Protein AF-A0A0B6Z634-F1 (afdb_monomer_lite)

Organism: NCBI:txid1028688

Secondary structure (DSSP, 8-state):
---HHHHHHHHHHHHHHHHHTT-HHHHHHHHHHHT-GGGS-HHHHHHHHHHHHHHHTT--HHHHHHHHHTHHHHHHTT--HHHHHHHHHHHHHHHTT-HHHHGGG-

Radius of gyration: 18.98 Å; chains: 1; bounding box: 44×22×57 Å

Sequence (106 aa):
PPNLWQKNRLDRMLVEYFLRAGYYNSALKLAKHSNIEDLTNIDLFMMSKEIEDALTKCDTKPCISWCADNRSKLRKMKSTLEFNVRKQEFVELIRENRHMEAVKFA

Structure (mmCIF, N/CA/C/O backbone):
data_AF-A0A0B6Z634-F1
#
_entry.id   AF-A0A0B6Z634-F1
#
loop_
_atom_site.group_PDB
_atom_site.id
_atom_site.type_symbol
_atom_site.label_atom_id
_atom_site.label_alt_id
_atom_site.label_comp_id
_atom_site.label_asym_id
_atom_site.label_entity_id
_atom_site.label_seq_id
_atom_site.pdbx_PDB_ins_code
_atom_site.Cartn_x
_atom_site.Cartn_y
_atom_site.Cartn_z
_atom_site.occupancy
_atom_site.B_iso_or_equiv
_atom_site.auth_seq_id
_atom_site.auth_comp_id
_atom_site.auth_asym_id
_atom_site.auth_atom_id
_atom_site.pdbx_PDB_model_num
ATOM 1 N N . PRO A 1 1 ? 21.599 4.260 -32.989 1.00 57.19 1 PRO A N 1
ATOM 2 C CA . PRO A 1 1 ? 21.054 3.329 -31.968 1.00 57.19 1 PRO A CA 1
ATOM 3 C C . PRO A 1 1 ? 21.328 3.860 -30.554 1.00 57.19 1 PRO A C 1
ATOM 5 O O . PRO A 1 1 ? 22.441 4.331 -30.326 1.00 57.19 1 PRO A O 1
ATOM 8 N N . PRO A 1 2 ? 20.350 3.837 -29.632 1.00 72.38 2 PRO A N 1
ATOM 9 C CA . PRO A 1 2 ? 20.605 4.212 -28.246 1.00 72.38 2 PRO A CA 1
ATOM 10 C C . PRO A 1 2 ? 21.654 3.276 -27.638 1.00 72.38 2 PRO A C 1
ATOM 12 O O . PRO A 1 2 ? 21.659 2.075 -27.919 1.00 72.38 2 PRO A O 1
ATOM 15 N N . ASN A 1 3 ? 22.561 3.825 -26.831 1.00 87.38 3 ASN A N 1
ATOM 16 C CA . ASN A 1 3 ? 23.517 2.996 -26.100 1.00 87.38 3 ASN A CA 1
ATOM 17 C C . ASN A 1 3 ? 22.800 2.224 -24.973 1.00 87.38 3 ASN A C 1
ATOM 19 O O . ASN A 1 3 ? 21.680 2.561 -24.578 1.00 87.38 3 ASN A O 1
ATOM 23 N N . LEU A 1 4 ? 23.441 1.176 -24.450 1.00 87.31 4 LEU A N 1
ATOM 24 C CA . LEU A 1 4 ? 22.835 0.297 -23.442 1.00 87.31 4 LEU A CA 1
ATOM 25 C C . LEU A 1 4 ? 22.354 1.067 -22.199 1.00 87.31 4 LEU A C 1
ATOM 27 O O . LEU A 1 4 ? 21.288 0.781 -21.663 1.00 87.31 4 LEU A O 1
ATOM 31 N N . TRP A 1 5 ? 23.092 2.098 -21.782 1.00 89.31 5 TRP A N 1
ATOM 32 C CA . TRP A 1 5 ? 22.712 2.935 -20.644 1.00 89.31 5 TRP A CA 1
ATOM 33 C C . TRP A 1 5 ? 21.429 3.738 -20.903 1.00 89.31 5 TRP A C 1
ATOM 35 O O . TRP A 1 5 ? 20.551 3.786 -20.041 1.00 89.31 5 TRP A O 1
ATOM 45 N N . GLN A 1 6 ? 21.295 4.343 -22.088 1.00 91.62 6 GLN A N 1
ATOM 46 C CA . GLN A 1 6 ? 20.095 5.090 -22.480 1.00 91.62 6 GLN A CA 1
ATOM 47 C C . GLN A 1 6 ? 18.864 4.180 -22.476 1.00 91.62 6 GLN A C 1
ATOM 49 O O . GLN A 1 6 ? 17.812 4.587 -21.983 1.00 91.62 6 GLN A O 1
ATOM 54 N N . LYS A 1 7 ? 19.014 2.941 -22.961 1.00 93.38 7 LYS A N 1
ATOM 55 C CA . LYS A 1 7 ? 17.949 1.933 -22.932 1.00 93.38 7 LYS A CA 1
ATOM 56 C C . LYS A 1 7 ? 17.571 1.549 -21.497 1.00 93.38 7 LYS A C 1
ATOM 58 O O . LYS A 1 7 ? 16.413 1.699 -21.129 1.00 93.38 7 LYS A O 1
ATOM 63 N N . ASN A 1 8 ? 18.538 1.162 -20.661 1.00 94.19 8 ASN A N 1
ATOM 64 C CA . ASN A 1 8 ? 18.268 0.756 -19.273 1.00 94.19 8 ASN A CA 1
ATOM 65 C C . ASN A 1 8 ? 17.615 1.878 -18.455 1.00 94.19 8 ASN A C 1
ATOM 67 O O . ASN A 1 8 ? 16.733 1.632 -17.632 1.00 94.19 8 ASN A O 1
ATOM 71 N N . ARG A 1 9 ? 18.025 3.131 -18.687 1.00 95.12 9 ARG A N 1
ATOM 72 C CA . ARG A 1 9 ? 17.407 4.292 -18.043 1.00 95.12 9 ARG A CA 1
ATOM 73 C C . ARG A 1 9 ? 15.937 4.439 -18.436 1.00 95.12 9 ARG A C 1
ATOM 75 O O . ARG A 1 9 ? 15.117 4.690 -17.555 1.00 95.12 9 ARG A O 1
ATOM 82 N N . LEU A 1 10 ? 15.620 4.302 -19.725 1.00 96.44 10 LEU A N 1
ATOM 83 C CA . LEU A 1 10 ? 14.244 4.361 -20.214 1.00 96.44 10 LEU A CA 1
ATOM 84 C C . LEU A 1 10 ? 13.408 3.214 -19.638 1.00 96.44 10 LEU A C 1
ATOM 86 O O . LEU A 1 10 ? 12.335 3.467 -19.097 1.00 96.44 10 LEU A O 1
ATOM 90 N N . ASP A 1 11 ? 13.925 1.987 -19.678 1.00 97.25 11 ASP A N 1
ATOM 91 C CA . ASP A 1 11 ? 13.229 0.810 -19.157 1.00 97.25 11 ASP A CA 1
ATOM 92 C C . ASP A 1 11 ? 12.921 0.971 -17.664 1.00 97.25 11 ASP A C 1
ATOM 94 O O . ASP A 1 11 ? 11.793 0.733 -17.241 1.00 97.25 11 ASP A O 1
ATOM 98 N N . ARG A 1 12 ? 13.860 1.500 -16.866 1.00 97.31 12 ARG A N 1
ATOM 99 C CA . ARG A 1 12 ? 13.606 1.803 -15.449 1.00 97.31 12 ARG A CA 1
ATOM 100 C C . ARG A 1 12 ? 12.497 2.841 -15.261 1.00 97.31 12 ARG A C 1
ATOM 102 O O . ARG A 1 12 ? 11.672 2.695 -14.364 1.00 97.31 12 ARG A O 1
ATOM 109 N N . MET A 1 13 ? 12.466 3.890 -16.088 1.00 97.31 13 MET A N 1
ATOM 110 C CA . MET A 1 13 ? 11.401 4.902 -16.034 1.00 97.31 13 MET A CA 1
ATOM 111 C C . MET A 1 13 ? 10.032 4.305 -16.387 1.00 97.31 13 MET A C 1
ATOM 113 O O . MET A 1 13 ? 9.036 4.652 -15.755 1.00 97.31 13 MET A O 1
ATOM 117 N N . LEU A 1 14 ? 9.985 3.389 -17.356 1.00 98.00 14 LEU A N 1
ATOM 118 C CA . LEU A 1 14 ? 8.764 2.683 -17.744 1.00 98.00 14 LEU A CA 1
ATOM 119 C C . LEU A 1 14 ? 8.294 1.702 -16.667 1.00 98.00 14 LEU A C 1
ATOM 121 O O . LEU A 1 14 ? 7.107 1.690 -16.352 1.00 98.00 14 LEU A O 1
ATOM 125 N N . VAL A 1 15 ? 9.204 0.929 -16.063 1.00 98.38 15 VAL A N 1
ATOM 126 C CA . VAL A 1 15 ? 8.888 0.045 -14.926 1.00 98.38 15 VAL A CA 1
ATOM 127 C C . VAL A 1 15 ? 8.248 0.851 -13.801 1.00 98.38 15 VAL A C 1
ATOM 129 O O . VAL A 1 15 ? 7.169 0.511 -13.328 1.00 98.38 15 VAL A O 1
ATOM 132 N N . GLU A 1 16 ? 8.873 1.958 -13.415 1.00 97.25 16 GLU A N 1
ATOM 133 C CA . GLU A 1 16 ? 8.373 2.829 -12.358 1.00 97.25 16 GLU A CA 1
ATOM 134 C C . GLU A 1 16 ? 6.988 3.426 -12.700 1.00 97.25 16 GLU A C 1
ATOM 136 O O . GLU A 1 16 ? 6.106 3.495 -11.839 1.00 97.25 16 GLU A O 1
ATOM 141 N N . TYR A 1 17 ? 6.766 3.832 -13.955 1.00 97.88 17 TYR A N 1
ATOM 142 C CA . TYR A 1 17 ? 5.451 4.280 -14.423 1.00 97.88 17 TYR A CA 1
ATOM 143 C C . TYR A 1 17 ? 4.402 3.167 -14.312 1.00 97.88 17 TYR A C 1
ATOM 145 O O . TYR A 1 17 ? 3.320 3.395 -13.773 1.00 97.88 17 TYR A O 1
ATOM 153 N N . PHE A 1 18 ? 4.728 1.956 -14.770 1.00 98.12 18 PHE A N 1
ATOM 154 C CA . PHE A 1 18 ? 3.832 0.808 -14.683 1.00 98.12 18 PHE A CA 1
ATOM 155 C C . PHE A 1 18 ? 3.466 0.474 -13.241 1.00 98.12 18 PHE A C 1
ATOM 157 O O . PHE A 1 18 ? 2.294 0.233 -12.970 1.00 98.12 18 PHE A O 1
ATOM 164 N N . LEU A 1 19 ? 4.423 0.522 -12.312 1.00 97.44 19 LEU A N 1
ATOM 165 C CA . LEU A 1 19 ? 4.155 0.307 -10.891 1.00 97.44 19 LEU A CA 1
ATOM 166 C C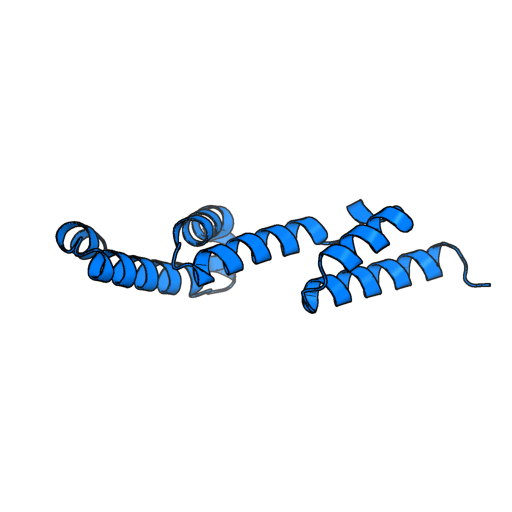 . LEU A 1 19 ? 3.177 1.348 -10.330 1.00 97.44 19 LEU A C 1
ATOM 168 O O . LEU A 1 19 ? 2.188 0.975 -9.705 1.00 97.44 19 LEU A O 1
ATOM 172 N N . ARG A 1 20 ? 3.391 2.641 -10.614 1.00 95.94 20 ARG A N 1
ATOM 173 C CA . ARG A 1 20 ? 2.485 3.719 -10.167 1.00 95.94 20 ARG A CA 1
ATOM 174 C C . ARG A 1 20 ? 1.088 3.641 -10.775 1.00 95.94 20 ARG A C 1
ATOM 176 O O . ARG A 1 20 ? 0.134 4.075 -10.143 1.00 95.94 20 ARG A O 1
ATOM 183 N N . ALA A 1 21 ? 0.973 3.122 -11.992 1.00 96.44 21 ALA A N 1
ATOM 184 C CA . ALA A 1 21 ? -0.301 2.957 -12.682 1.00 96.44 21 ALA A CA 1
ATOM 185 C C . ALA A 1 21 ? -1.001 1.617 -12.367 1.00 96.44 21 ALA A C 1
ATOM 187 O O . ALA A 1 21 ? -2.052 1.335 -12.936 1.00 96.44 21 ALA A O 1
ATOM 188 N N . GLY A 1 22 ? -0.430 0.776 -11.495 1.00 95.25 22 GLY A N 1
ATOM 189 C CA . GLY A 1 22 ? -1.004 -0.522 -11.120 1.00 95.25 22 GLY A CA 1
ATOM 190 C C . GLY A 1 22 ? -0.756 -1.654 -12.129 1.00 95.25 22 GLY A C 1
ATOM 191 O O . GLY A 1 22 ? -1.280 -2.759 -11.978 1.00 95.25 22 GLY A O 1
ATOM 192 N N . TYR A 1 23 ? 0.079 -1.440 -13.148 1.00 97.25 23 TYR A N 1
ATOM 193 C CA . TYR A 1 23 ? 0.457 -2.442 -14.150 1.00 97.25 23 TYR A CA 1
ATOM 194 C C . TYR A 1 23 ? 1.622 -3.336 -13.678 1.00 97.25 23 TYR A C 1
ATOM 196 O O . TYR A 1 23 ? 2.621 -3.507 -14.380 1.00 97.25 23 TYR A O 1
ATOM 204 N N . TYR A 1 24 ? 1.496 -3.943 -12.494 1.00 95.94 24 TYR A N 1
ATOM 205 C CA . TYR A 1 24 ? 2.568 -4.712 -11.836 1.00 95.94 24 TYR A CA 1
ATOM 206 C C . TYR A 1 24 ? 3.150 -5.838 -12.706 1.00 95.94 24 TYR A C 1
ATOM 208 O O . TYR A 1 24 ? 4.363 -6.004 -12.785 1.00 95.94 24 TYR A O 1
ATOM 216 N N . ASN A 1 25 ? 2.303 -6.583 -13.423 1.00 96.75 25 ASN A N 1
ATOM 217 C CA . ASN A 1 25 ? 2.759 -7.672 -14.295 1.00 96.75 25 ASN A CA 1
ATOM 218 C C . ASN A 1 25 ? 3.618 -7.164 -15.462 1.00 96.75 25 ASN A C 1
ATOM 220 O O . ASN A 1 25 ? 4.598 -7.810 -15.836 1.00 96.75 25 ASN A O 1
ATOM 224 N N . SER A 1 26 ? 3.254 -6.017 -16.042 1.00 97.88 26 SER A N 1
ATOM 225 C CA . SER A 1 26 ? 4.029 -5.380 -17.110 1.00 97.88 26 SER A CA 1
ATOM 226 C C . SER A 1 26 ? 5.359 -4.856 -16.573 1.00 97.88 26 SER A C 1
ATOM 228 O O . SER A 1 26 ? 6.389 -5.062 -17.211 1.00 97.88 26 SER A O 1
ATOM 230 N N . ALA A 1 27 ? 5.349 -4.259 -15.375 1.00 98.00 27 ALA A N 1
ATOM 231 C CA . ALA A 1 27 ? 6.551 -3.819 -14.672 1.00 98.00 27 ALA A CA 1
ATOM 232 C C . ALA A 1 27 ? 7.535 -4.978 -14.430 1.00 98.00 27 ALA A C 1
ATOM 234 O O . ALA A 1 27 ? 8.690 -4.880 -14.840 1.00 98.00 27 ALA A O 1
ATOM 235 N N . LEU A 1 28 ? 7.069 -6.099 -13.858 1.00 97.50 28 LEU A N 1
ATOM 236 C CA . LEU A 1 28 ? 7.896 -7.290 -13.620 1.00 97.50 28 LEU A CA 1
ATOM 237 C C . LEU A 1 28 ? 8.480 -7.856 -14.918 1.00 97.50 28 LEU A C 1
ATOM 239 O O . LEU A 1 28 ? 9.669 -8.164 -14.984 1.00 97.50 28 LEU A O 1
ATOM 243 N N . LYS A 1 29 ? 7.652 -7.996 -15.962 1.00 98.12 29 LYS A N 1
ATOM 244 C CA . LYS A 1 29 ? 8.100 -8.537 -17.253 1.00 98.12 29 LYS A CA 1
ATOM 245 C C . LYS A 1 29 ? 9.167 -7.657 -17.898 1.00 98.12 29 LYS A C 1
ATOM 247 O O . LYS A 1 29 ? 10.143 -8.198 -18.409 1.00 98.12 29 LYS A O 1
ATOM 252 N N . LEU A 1 30 ? 8.994 -6.333 -17.872 1.00 97.88 30 LEU A N 1
ATOM 253 C CA . LEU A 1 30 ? 9.972 -5.401 -18.433 1.00 97.88 30 LEU A CA 1
ATOM 254 C C . LEU A 1 30 ? 11.275 -5.410 -17.630 1.00 97.88 30 LEU A C 1
ATOM 256 O O . LEU A 1 30 ? 12.342 -5.524 -18.225 1.00 97.88 30 LEU A O 1
ATOM 260 N N . ALA A 1 31 ? 11.193 -5.352 -16.299 1.00 97.69 31 ALA A N 1
ATOM 261 C CA . ALA A 1 31 ? 12.375 -5.376 -15.445 1.00 97.69 31 ALA A CA 1
ATOM 262 C C . ALA A 1 31 ? 13.213 -6.640 -15.683 1.00 97.69 31 ALA A C 1
ATOM 264 O O . ALA A 1 31 ? 14.411 -6.526 -15.928 1.00 97.69 31 ALA A O 1
ATOM 265 N N . LYS A 1 32 ? 12.556 -7.807 -15.748 1.00 97.56 32 LYS A N 1
ATOM 266 C CA . LYS A 1 32 ? 13.195 -9.096 -16.037 1.00 97.56 32 LYS A CA 1
ATOM 267 C C . LYS A 1 32 ? 13.751 -9.214 -17.445 1.00 97.56 32 LYS A C 1
ATOM 269 O O . LYS A 1 32 ? 14.836 -9.750 -17.643 1.00 97.56 32 LYS A O 1
ATOM 274 N N . HIS A 1 33 ? 13.024 -8.717 -18.441 1.00 96.62 33 HIS A N 1
ATOM 275 C CA . HIS A 1 33 ? 13.510 -8.721 -19.818 1.00 96.62 33 HIS A CA 1
ATOM 276 C C . HIS A 1 33 ? 14.771 -7.862 -19.983 1.00 96.62 33 HIS A C 1
ATOM 278 O O . HIS A 1 33 ? 15.674 -8.235 -20.731 1.00 96.62 33 HIS A O 1
ATOM 284 N N . SER A 1 34 ? 14.837 -6.734 -19.275 1.00 95.69 34 SER A N 1
ATOM 285 C CA . SER A 1 34 ? 15.968 -5.807 -19.331 1.00 95.69 34 SER A CA 1
ATOM 286 C C . SER A 1 34 ? 17.054 -6.093 -18.283 1.00 95.69 34 SER A C 1
ATOM 288 O O . SER A 1 34 ? 18.082 -5.419 -18.304 1.00 95.69 34 SER A O 1
ATOM 290 N N . ASN A 1 35 ? 16.864 -7.096 -17.413 1.00 95.69 35 ASN A N 1
ATOM 291 C CA . ASN A 1 35 ? 17.760 -7.469 -16.312 1.00 95.69 35 ASN A CA 1
ATOM 292 C C . ASN A 1 35 ? 18.100 -6.268 -15.404 1.00 95.69 35 ASN A C 1
ATOM 294 O O . ASN A 1 35 ? 19.268 -5.950 -15.157 1.00 95.69 35 ASN A O 1
ATOM 298 N N . ILE A 1 36 ? 17.059 -5.540 -14.991 1.00 96.56 36 ILE A N 1
ATOM 299 C CA . ILE A 1 36 ? 17.147 -4.328 -14.162 1.00 96.56 36 ILE A CA 1
ATOM 300 C C . ILE A 1 36 ? 16.316 -4.431 -12.880 1.00 96.56 36 ILE A C 1
ATOM 302 O O . ILE A 1 36 ? 16.045 -3.400 -12.270 1.00 96.56 36 ILE A O 1
ATOM 306 N N . GLU A 1 37 ? 15.887 -5.626 -12.468 1.00 96.00 37 GLU A N 1
ATOM 307 C CA . GLU A 1 37 ? 15.069 -5.832 -11.264 1.00 96.00 37 GLU A CA 1
ATOM 308 C C . GLU A 1 37 ? 15.675 -5.139 -10.036 1.00 96.00 37 GLU A C 1
ATOM 310 O O . GLU A 1 37 ? 15.005 -4.315 -9.412 1.00 96.00 37 GLU A O 1
ATOM 315 N N . ASP A 1 38 ? 16.973 -5.345 -9.794 1.00 95.50 38 ASP A N 1
ATOM 316 C CA . ASP A 1 38 ? 17.723 -4.755 -8.672 1.00 95.50 38 ASP A CA 1
ATOM 317 C C . ASP A 1 38 ? 17.830 -3.219 -8.733 1.00 95.50 38 ASP A C 1
ATOM 319 O O . ASP A 1 38 ? 18.225 -2.563 -7.770 1.00 95.50 38 ASP A O 1
ATOM 323 N N . LEU A 1 39 ? 17.502 -2.617 -9.880 1.00 95.06 39 LEU A N 1
ATOM 324 C CA . LEU A 1 39 ? 17.525 -1.169 -10.093 1.00 95.06 39 LEU A CA 1
ATOM 325 C C . LEU A 1 39 ? 16.134 -0.537 -9.966 1.00 95.06 39 LEU A C 1
ATOM 327 O O . LEU A 1 39 ? 15.981 0.648 -10.277 1.00 95.06 39 LEU A O 1
ATOM 331 N N . THR A 1 40 ? 15.119 -1.304 -9.572 1.00 95.62 40 THR A N 1
ATOM 332 C CA . THR A 1 40 ? 13.715 -0.878 -9.545 1.00 95.62 40 THR A CA 1
ATOM 333 C C . THR A 1 40 ? 13.126 -0.963 -8.140 1.00 95.62 40 THR A C 1
ATOM 335 O O . THR A 1 40 ? 13.663 -1.621 -7.260 1.00 95.62 40 THR A O 1
ATOM 338 N N . ASN A 1 41 ? 11.991 -0.296 -7.923 1.00 95.00 41 ASN A N 1
ATOM 339 C CA . ASN A 1 41 ? 11.292 -0.298 -6.636 1.00 95.00 41 ASN A CA 1
ATOM 340 C C . ASN A 1 41 ? 10.192 -1.372 -6.557 1.00 95.00 41 ASN A C 1
ATOM 342 O O . ASN A 1 41 ? 9.230 -1.192 -5.812 1.00 95.00 41 ASN A O 1
ATOM 346 N N . ILE A 1 42 ? 10.283 -2.450 -7.347 1.00 96.38 42 ILE A N 1
ATOM 347 C CA . ILE A 1 42 ? 9.206 -3.445 -7.484 1.00 96.38 42 ILE A CA 1
ATOM 348 C C . ILE A 1 42 ? 8.740 -3.954 -6.118 1.00 96.38 42 ILE A C 1
ATOM 350 O O . ILE A 1 42 ? 7.552 -3.852 -5.824 1.00 96.38 42 ILE A O 1
ATOM 354 N N . ASP A 1 43 ? 9.655 -4.407 -5.263 1.00 95.38 43 ASP A N 1
ATOM 355 C CA . ASP A 1 43 ? 9.303 -5.000 -3.966 1.00 95.38 43 ASP A CA 1
ATOM 356 C C . ASP A 1 43 ? 8.547 -4.025 -3.057 1.00 95.38 43 ASP A C 1
ATOM 358 O O . ASP A 1 43 ? 7.579 -4.402 -2.396 1.00 95.38 43 ASP A O 1
ATOM 362 N N . LEU A 1 44 ? 8.931 -2.744 -3.071 1.00 95.19 44 LEU A N 1
ATOM 363 C CA . LEU A 1 44 ? 8.249 -1.710 -2.294 1.00 95.19 44 LEU A CA 1
ATOM 364 C C . LEU A 1 44 ? 6.811 -1.504 -2.785 1.00 95.19 44 LEU A C 1
ATOM 366 O O . LEU A 1 44 ? 5.892 -1.390 -1.979 1.00 95.19 44 LEU A O 1
ATOM 370 N N . PHE A 1 45 ? 6.608 -1.467 -4.103 1.00 96.69 45 PHE A N 1
ATOM 371 C CA . PHE A 1 45 ? 5.274 -1.336 -4.687 1.00 96.69 45 PHE A CA 1
ATOM 372 C C . PHE A 1 45 ? 4.418 -2.589 -4.480 1.0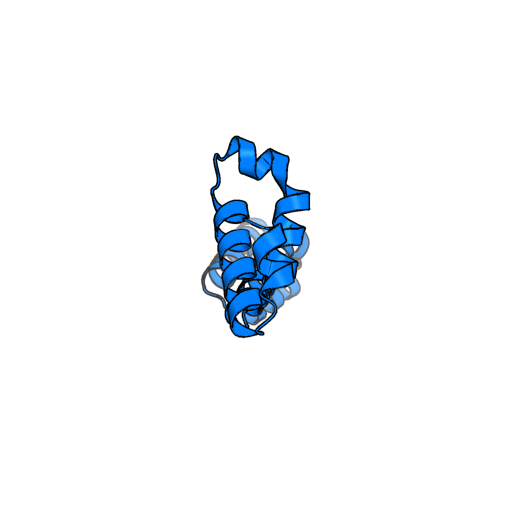0 96.69 45 PHE A C 1
ATOM 374 O O . PHE A 1 45 ? 3.212 -2.458 -4.283 1.00 96.69 45 PHE A O 1
ATOM 381 N N . MET A 1 46 ? 5.015 -3.784 -4.502 1.00 96.00 46 MET A N 1
ATOM 382 C CA . MET A 1 46 ? 4.305 -5.035 -4.221 1.00 96.00 46 MET A CA 1
ATOM 383 C C . MET A 1 46 ? 3.852 -5.103 -2.761 1.00 96.00 46 MET A C 1
ATOM 385 O O . MET A 1 46 ? 2.692 -5.412 -2.511 1.00 96.00 46 MET A O 1
ATOM 389 N N . MET A 1 47 ? 4.707 -4.706 -1.814 1.00 96.31 47 MET A N 1
ATOM 390 C CA . MET A 1 47 ? 4.330 -4.584 -0.402 1.00 96.31 47 MET A CA 1
ATOM 391 C C . MET A 1 47 ? 3.176 -3.591 -0.205 1.00 96.31 47 MET A C 1
ATOM 393 O O . MET A 1 47 ? 2.206 -3.903 0.484 1.00 96.31 47 MET A O 1
ATOM 397 N N . SER A 1 48 ? 3.246 -2.406 -0.826 1.00 95.88 48 SER A N 1
ATOM 398 C CA . SER A 1 48 ? 2.146 -1.432 -0.770 1.00 95.88 48 SER A CA 1
ATOM 399 C C . SER A 1 48 ? 0.853 -2.015 -1.336 1.00 95.88 48 SER A C 1
ATOM 401 O O . SER A 1 48 ? -0.190 -1.910 -0.697 1.00 95.88 48 SER A O 1
ATOM 403 N N . LYS A 1 49 ? 0.930 -2.707 -2.479 1.00 96.00 49 LYS A N 1
ATOM 404 C CA . LYS A 1 49 ? -0.222 -3.361 -3.103 1.00 96.00 49 LYS A CA 1
ATOM 405 C C . LYS A 1 49 ? -0.864 -4.399 -2.182 1.00 96.00 49 LYS A C 1
ATOM 407 O O . LYS A 1 49 ? -2.079 -4.409 -2.040 1.00 96.00 49 LYS A O 1
ATOM 412 N N . GLU A 1 50 ? -0.070 -5.261 -1.551 1.00 97.25 50 GLU A N 1
ATOM 413 C CA . GLU A 1 50 ? -0.582 -6.273 -0.618 1.00 97.25 50 GLU A CA 1
ATOM 414 C C . GLU A 1 50 ? -1.329 -5.634 0.559 1.00 97.25 50 GLU A C 1
AT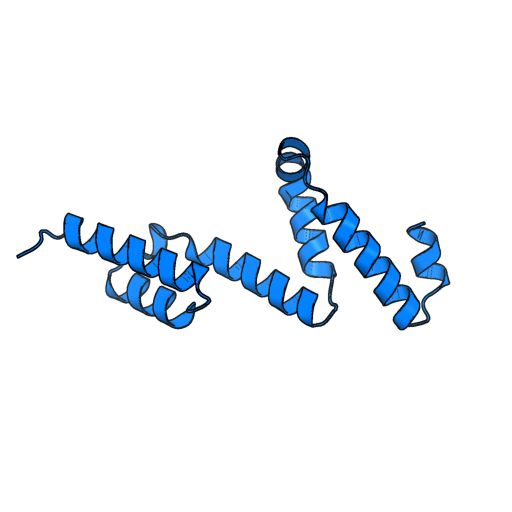OM 416 O O . GLU A 1 50 ? -2.398 -6.106 0.952 1.00 97.25 50 GLU A O 1
ATOM 421 N N . ILE A 1 51 ? -0.804 -4.524 1.087 1.00 98.00 51 ILE A N 1
ATOM 422 C CA . ILE A 1 51 ? -1.456 -3.753 2.150 1.00 98.00 51 ILE A CA 1
ATOM 423 C C . ILE A 1 51 ? -2.761 -3.119 1.647 1.00 98.00 51 ILE A C 1
ATOM 425 O O . ILE A 1 51 ? -3.778 -3.193 2.336 1.00 98.00 51 ILE A O 1
ATOM 429 N N . GLU A 1 52 ? -2.761 -2.515 0.458 1.00 96.62 52 GLU A N 1
ATOM 430 C CA . GLU A 1 52 ? -3.952 -1.917 -0.161 1.00 96.62 52 GLU A CA 1
ATOM 431 C C . GLU A 1 52 ? -5.052 -2.962 -0.429 1.00 96.62 52 GLU A C 1
ATOM 433 O O . GLU A 1 52 ? -6.225 -2.735 -0.110 1.00 96.62 52 GLU A O 1
ATOM 438 N N . ASP A 1 53 ? -4.677 -4.138 -0.940 1.00 97.25 53 ASP A N 1
ATOM 439 C CA . ASP A 1 53 ? -5.585 -5.260 -1.190 1.00 97.25 53 ASP A CA 1
ATOM 440 C C . ASP A 1 53 ? -6.193 -5.797 0.119 1.00 97.25 53 ASP A C 1
ATOM 442 O O . ASP A 1 53 ? -7.377 -6.146 0.156 1.00 97.25 53 ASP A O 1
ATOM 446 N N . ALA A 1 54 ? -5.409 -5.860 1.203 1.00 98.19 54 ALA A N 1
ATOM 447 C CA . ALA A 1 54 ? -5.888 -6.268 2.524 1.00 98.19 54 ALA A CA 1
ATOM 448 C C . ALA A 1 54 ? -6.874 -5.247 3.110 1.00 98.19 54 ALA A C 1
ATOM 450 O O . ALA A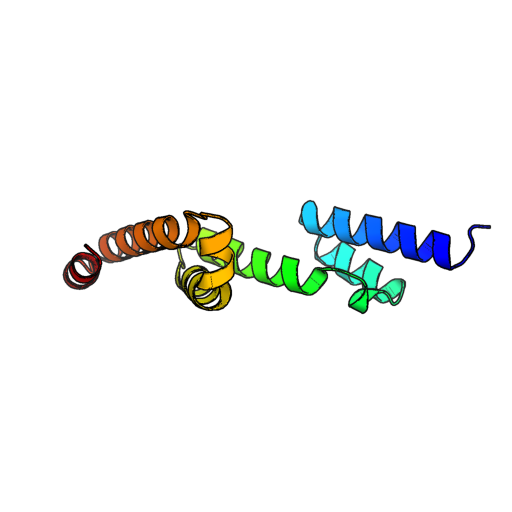 1 54 ? -7.980 -5.615 3.514 1.00 98.19 54 ALA A O 1
ATOM 451 N N . LEU A 1 55 ? -6.529 -3.957 3.064 1.00 97.56 55 LEU A N 1
ATOM 452 C CA . LEU A 1 55 ? -7.397 -2.878 3.539 1.00 97.56 55 LEU A CA 1
ATOM 453 C C . LEU A 1 55 ? -8.727 -2.833 2.777 1.00 97.56 55 LEU A C 1
ATOM 455 O O . LEU A 1 55 ? -9.775 -2.631 3.386 1.00 97.56 55 LEU A O 1
ATOM 459 N N . THR A 1 56 ? -8.709 -3.092 1.466 1.00 97.06 56 THR A N 1
ATOM 460 C CA . THR A 1 56 ? -9.928 -3.183 0.639 1.00 97.06 56 THR A CA 1
ATOM 461 C C . THR A 1 56 ? -10.853 -4.315 1.097 1.00 97.06 56 THR A C 1
ATOM 463 O O . THR A 1 56 ? -12.074 -4.213 0.993 1.00 97.06 56 THR A O 1
ATOM 466 N N . LYS A 1 57 ? -10.285 -5.385 1.661 1.00 96.94 57 LYS A N 1
ATOM 467 C CA . LYS A 1 57 ? -11.012 -6.519 2.251 1.00 96.94 57 LYS A CA 1
ATOM 468 C C . LYS A 1 57 ? -11.327 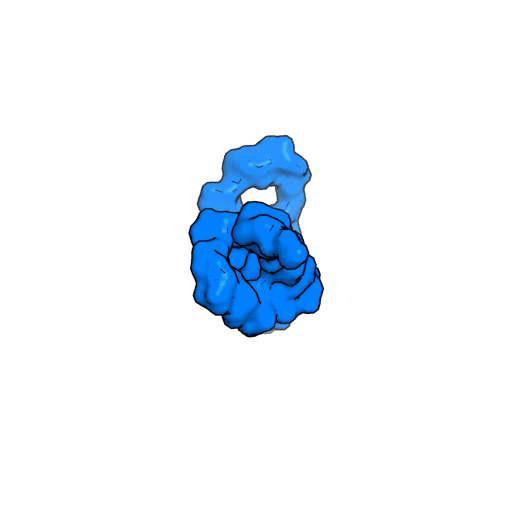-6.318 3.736 1.00 96.94 57 LYS A C 1
ATOM 470 O O . LYS A 1 57 ? -11.716 -7.274 4.399 1.00 96.94 57 LYS A O 1
ATOM 475 N N . CYS A 1 58 ? -11.167 -5.097 4.249 1.00 96.12 58 CYS A N 1
ATOM 476 C CA . CYS A 1 58 ? -11.327 -4.747 5.660 1.00 96.12 58 CYS A CA 1
ATOM 477 C C . CYS A 1 58 ? -10.342 -5.465 6.608 1.00 96.12 58 CYS A C 1
ATOM 479 O O . CYS A 1 58 ? -10.542 -5.453 7.818 1.00 96.12 58 CYS A O 1
ATOM 481 N N . ASP A 1 59 ? -9.249 -6.045 6.100 1.00 96.88 59 ASP A N 1
ATOM 482 C CA . ASP A 1 59 ? -8.182 -6.594 6.939 1.00 96.88 59 ASP A CA 1
ATOM 483 C C . ASP A 1 59 ? -7.123 -5.521 7.218 1.00 96.88 59 ASP A C 1
ATOM 485 O O . ASP A 1 59 ? -6.317 -5.150 6.362 1.00 96.88 59 ASP A O 1
ATOM 489 N N . THR A 1 60 ? -7.124 -5.002 8.443 1.00 97.12 60 THR A N 1
ATOM 490 C CA . THR A 1 60 ? -6.215 -3.934 8.877 1.00 97.12 60 THR A CA 1
ATOM 491 C C . THR A 1 60 ? -4.866 -4.447 9.376 1.00 97.12 60 THR A C 1
ATOM 493 O O . THR A 1 60 ? -3.919 -3.660 9.488 1.00 97.12 60 THR A O 1
ATOM 496 N N . LYS A 1 61 ? -4.733 -5.751 9.656 1.00 96.44 61 LYS A N 1
ATOM 497 C CA . LYS A 1 61 ? -3.562 -6.319 10.346 1.00 96.44 61 LYS A CA 1
ATOM 498 C C . LYS A 1 61 ? -2.247 -6.098 9.589 1.00 96.44 61 LYS A C 1
ATOM 500 O O . LYS A 1 61 ? -1.286 -5.671 10.238 1.00 96.44 61 LYS A O 1
ATOM 505 N N . PRO A 1 62 ? -2.164 -6.303 8.255 1.00 97.94 62 PRO A N 1
ATOM 506 C CA . PRO A 1 62 ? -0.915 -6.087 7.524 1.00 97.94 62 PRO A CA 1
ATOM 507 C C . PRO A 1 62 ? -0.448 -4.630 7.594 1.00 97.94 62 PRO A C 1
ATOM 509 O O . PRO A 1 62 ? 0.731 -4.359 7.819 1.00 97.94 62 PRO A O 1
ATOM 512 N N . CYS A 1 63 ? -1.384 -3.681 7.486 1.00 98.06 63 CYS A N 1
ATOM 513 C CA . CYS A 1 63 ? -1.071 -2.257 7.566 1.00 98.06 63 CYS A CA 1
ATOM 514 C C . CYS A 1 63 ? -0.585 -1.858 8.969 1.00 98.06 63 CYS A C 1
ATOM 516 O O . CYS A 1 63 ? 0.398 -1.130 9.099 1.00 98.06 63 CYS A O 1
ATOM 518 N N . ILE A 1 64 ? -1.219 -2.380 10.026 1.00 97.12 64 ILE A N 1
ATOM 519 C CA . ILE A 1 64 ? -0.799 -2.143 11.417 1.00 97.12 64 ILE A CA 1
ATOM 520 C C . ILE A 1 64 ? 0.617 -2.670 11.660 1.00 97.12 64 ILE A C 1
ATOM 522 O O . ILE A 1 64 ? 1.435 -1.958 12.247 1.00 97.12 64 ILE A O 1
ATOM 526 N N . SER A 1 65 ? 0.921 -3.887 11.195 1.00 97.88 65 SER A N 1
ATOM 527 C CA . SER A 1 65 ? 2.268 -4.462 11.298 1.00 97.88 65 SER A CA 1
ATOM 528 C C . SER A 1 65 ? 3.291 -3.574 10.592 1.00 97.88 65 SER A C 1
ATOM 530 O O . SER A 1 65 ? 4.293 -3.181 11.187 1.00 97.88 65 SER A O 1
ATOM 532 N N . TRP A 1 66 ? 2.987 -3.151 9.361 1.00 98.00 66 TRP A N 1
ATOM 533 C CA . TRP A 1 66 ? 3.861 -2.263 8.600 1.00 98.00 66 TRP A CA 1
ATOM 534 C C . TRP A 1 66 ? 4.084 -0.913 9.299 1.00 98.00 66 TRP A C 1
ATOM 536 O O . TRP A 1 66 ? 5.201 -0.383 9.297 1.00 98.00 66 TRP A O 1
ATOM 546 N N . CYS A 1 67 ? 3.047 -0.355 9.936 1.00 97.94 67 CYS A N 1
ATOM 547 C CA . CYS A 1 67 ? 3.171 0.858 10.741 1.00 97.94 67 CYS A CA 1
ATOM 548 C C . CYS A 1 67 ? 4.116 0.667 11.932 1.00 97.94 67 CYS A C 1
ATOM 550 O O . CYS A 1 67 ? 4.926 1.558 12.200 1.00 97.94 67 CYS A O 1
ATOM 552 N N . ALA A 1 68 ? 4.052 -0.476 12.620 1.00 97.25 68 ALA A N 1
ATOM 553 C CA . ALA A 1 68 ? 4.950 -0.782 13.730 1.00 97.25 68 ALA A CA 1
ATOM 554 C C . ALA A 1 68 ? 6.416 -0.836 13.266 1.00 97.25 68 ALA A C 1
ATOM 556 O O . ALA A 1 68 ? 7.265 -0.154 13.850 1.00 97.25 68 ALA A O 1
ATOM 557 N N . ASP A 1 69 ? 6.686 -1.535 12.161 1.00 97.31 69 ASP A N 1
ATOM 558 C CA . ASP A 1 69 ? 8.030 -1.673 11.584 1.00 97.31 69 ASP A CA 1
ATOM 559 C C . ASP A 1 69 ? 8.599 -0.330 11.088 1.00 97.31 69 ASP A C 1
ATOM 561 O O . ASP A 1 69 ? 9.808 -0.088 11.116 1.00 97.31 69 ASP A O 1
ATOM 565 N N . ASN A 1 70 ? 7.727 0.597 10.674 1.00 97.38 70 ASN A N 1
ATOM 566 C CA . ASN A 1 70 ? 8.111 1.899 10.121 1.00 97.38 70 ASN A CA 1
ATOM 567 C C . ASN A 1 70 ? 7.856 3.086 11.068 1.00 97.38 70 ASN A C 1
ATOM 569 O O . ASN A 1 70 ? 7.969 4.247 10.652 1.00 97.38 70 ASN A O 1
ATOM 573 N N . ARG A 1 71 ? 7.589 2.833 12.357 1.00 96.44 71 ARG A N 1
ATOM 574 C CA . ARG A 1 71 ? 7.152 3.840 13.342 1.00 96.44 71 ARG A CA 1
ATOM 575 C C . ARG A 1 71 ? 8.026 5.095 13.388 1.00 96.44 71 ARG A C 1
ATOM 577 O O . ARG A 1 71 ? 7.515 6.214 13.402 1.00 96.44 71 ARG A O 1
ATOM 584 N N . SER A 1 72 ? 9.352 4.946 13.397 1.00 97.62 72 SER A N 1
ATOM 585 C CA . SER A 1 72 ? 10.272 6.095 13.453 1.00 97.62 72 SER A CA 1
ATOM 586 C C . SER A 1 72 ? 10.198 6.978 12.200 1.00 97.62 72 SER A C 1
ATOM 588 O O . SER A 1 72 ? 10.238 8.205 12.320 1.00 97.62 72 SER A O 1
ATOM 590 N N . LYS A 1 73 ? 10.040 6.378 11.010 1.00 97.19 73 LYS A N 1
ATOM 591 C CA . LYS A 1 73 ? 9.870 7.114 9.746 1.00 97.19 73 LYS A CA 1
ATOM 592 C C . LYS A 1 73 ? 8.524 7.837 9.727 1.00 97.19 73 LYS A C 1
ATOM 594 O O . LYS A 1 73 ? 8.485 9.036 9.458 1.00 97.19 73 LYS A O 1
ATOM 599 N N . LEU A 1 74 ? 7.450 7.137 10.099 1.00 97.56 74 LEU A N 1
ATOM 600 C CA . LEU A 1 74 ? 6.098 7.699 10.167 1.00 97.56 74 LEU A CA 1
ATOM 601 C C . LEU A 1 74 ? 6.022 8.888 11.130 1.00 97.56 74 LEU A C 1
ATOM 603 O O . LEU A 1 74 ? 5.470 9.928 10.770 1.00 97.56 74 LEU A O 1
ATOM 607 N N . ARG A 1 75 ? 6.664 8.787 12.302 1.00 96.88 75 ARG A N 1
ATOM 608 C CA . ARG A 1 75 ? 6.762 9.892 13.266 1.00 96.88 75 ARG A CA 1
ATOM 609 C C . ARG A 1 75 ? 7.500 11.100 12.687 1.00 96.88 75 ARG A C 1
ATOM 611 O O . ARG A 1 75 ? 7.022 12.222 12.826 1.00 96.88 75 ARG A O 1
ATOM 618 N N . LYS A 1 76 ? 8.635 10.889 12.010 1.00 98.19 76 LYS A N 1
ATOM 619 C CA . LYS A 1 76 ? 9.397 11.976 11.363 1.00 98.19 76 LYS A CA 1
ATOM 620 C C . LYS A 1 76 ? 8.575 12.683 10.280 1.00 98.19 76 LYS A C 1
ATOM 622 O O . LYS A 1 76 ? 8.666 13.899 10.146 1.00 98.19 76 LYS A O 1
ATOM 627 N N . MET A 1 77 ? 7.752 11.931 9.551 1.00 97.62 77 MET A N 1
ATOM 628 C CA . MET A 1 77 ? 6.837 12.453 8.531 1.00 97.62 77 MET A CA 1
ATOM 629 C C . MET A 1 77 ? 5.545 13.049 9.104 1.00 97.62 77 MET A C 1
ATOM 631 O O . MET A 1 77 ? 4.734 13.553 8.335 1.00 97.62 77 MET A O 1
ATOM 635 N N . LYS A 1 78 ? 5.332 12.987 10.428 1.00 97.38 78 LYS A N 1
ATOM 636 C CA . LYS A 1 78 ? 4.068 13.362 11.085 1.00 97.38 78 LYS A CA 1
ATOM 637 C C . LYS A 1 78 ? 2.850 12.670 10.447 1.00 97.38 78 LYS A C 1
ATOM 639 O O . LYS A 1 78 ? 1.786 13.267 10.312 1.00 97.38 78 LYS A O 1
ATOM 644 N N . SER A 1 79 ? 3.022 11.416 10.025 1.00 98.00 79 SER A N 1
ATOM 645 C CA . SER A 1 79 ? 1.964 10.643 9.374 1.00 98.00 79 SER A CA 1
ATOM 646 C C . SER A 1 79 ? 0.868 10.262 10.369 1.00 98.00 79 SER A C 1
ATOM 648 O O . SER A 1 79 ? 1.156 9.812 11.477 1.00 98.00 79 SER A O 1
ATOM 650 N N . THR A 1 80 ? -0.392 10.388 9.952 1.00 97.69 80 THR A N 1
ATOM 651 C CA . THR A 1 80 ? -1.580 9.966 10.715 1.00 97.69 80 THR A CA 1
ATOM 652 C C . THR A 1 80 ? -2.042 8.548 10.362 1.00 97.69 80 THR A C 1
ATOM 654 O O . THR A 1 80 ? -3.107 8.120 10.805 1.00 97.69 80 THR A O 1
ATOM 657 N N . LEU A 1 81 ? -1.260 7.810 9.564 1.00 97.38 81 LEU A N 1
ATOM 658 C CA . LEU A 1 81 ? -1.641 6.497 9.040 1.00 97.38 81 LEU A CA 1
ATOM 659 C C . LEU A 1 81 ? -1.970 5.489 10.150 1.00 97.38 81 LEU A C 1
ATOM 661 O O . LEU A 1 81 ? -3.076 4.962 10.156 1.00 97.38 81 LEU A O 1
ATOM 665 N N . GLU A 1 82 ? -1.062 5.273 11.111 1.00 95.94 82 GLU A N 1
ATOM 666 C CA . GLU A 1 82 ? -1.261 4.294 12.197 1.00 95.94 82 GLU A CA 1
ATOM 667 C C . GLU A 1 82 ? -2.552 4.595 12.975 1.00 95.94 82 GLU A C 1
ATOM 669 O O . GLU A 1 82 ? -3.363 3.703 13.202 1.00 95.94 82 GLU A O 1
ATOM 674 N N . PHE A 1 83 ? -2.808 5.868 13.290 1.00 95.62 83 PHE A N 1
ATOM 675 C CA . PHE A 1 83 ? -4.040 6.286 13.960 1.00 95.62 83 PHE A CA 1
ATOM 676 C C . PHE A 1 83 ? -5.297 5.981 13.129 1.00 95.62 83 PHE A C 1
ATOM 678 O O . PHE A 1 83 ? -6.270 5.432 13.646 1.00 95.62 83 PHE A O 1
ATOM 685 N N . ASN A 1 84 ? -5.287 6.308 11.833 1.00 96.88 84 ASN A N 1
ATOM 686 C CA . ASN A 1 84 ? -6.430 6.048 10.957 1.00 96.88 84 ASN A CA 1
ATOM 687 C C . ASN A 1 84 ? -6.712 4.550 10.790 1.00 96.88 84 ASN A C 1
ATOM 689 O O . ASN A 1 84 ? -7.876 4.155 10.788 1.00 96.88 84 ASN A O 1
ATOM 693 N N . VAL A 1 85 ? -5.671 3.724 10.704 1.00 96.88 85 VAL A N 1
ATOM 694 C CA . VAL A 1 85 ? -5.813 2.269 10.573 1.00 96.88 85 VAL A CA 1
ATOM 695 C C . VAL A 1 85 ? -6.315 1.645 11.879 1.00 96.88 85 VAL A C 1
ATOM 697 O O . VAL A 1 85 ? -7.182 0.780 11.836 1.00 96.88 85 VAL A O 1
ATOM 700 N N . ARG A 1 86 ? -5.864 2.123 13.048 1.00 95.44 86 ARG A N 1
ATOM 701 C CA . ARG A 1 86 ? -6.397 1.690 14.357 1.00 95.44 86 ARG A CA 1
ATOM 702 C C . ARG A 1 86 ? -7.868 2.052 14.545 1.00 95.44 86 ARG A C 1
ATOM 704 O O . ARG A 1 86 ? -8.649 1.252 15.046 1.00 95.44 86 ARG A O 1
ATOM 711 N N . LYS A 1 87 ? -8.274 3.236 14.089 1.00 95.12 87 LYS A N 1
ATOM 712 C CA . LYS A 1 87 ? -9.691 3.620 14.045 1.00 95.12 87 LYS A CA 1
ATOM 713 C C . LYS A 1 87 ? -10.498 2.683 13.138 1.00 95.12 87 LYS A C 1
ATOM 715 O O . LYS A 1 87 ? -11.606 2.309 13.506 1.00 95.12 87 LYS A O 1
ATOM 720 N N . GLN A 1 88 ? -9.956 2.285 11.985 1.00 95.50 88 GLN A N 1
ATOM 721 C CA . GLN A 1 88 ? -10.609 1.297 11.122 1.00 95.50 88 GLN A CA 1
ATOM 722 C C . GLN A 1 88 ? -10.704 -0.076 11.806 1.00 95.50 88 GLN A C 1
ATOM 724 O O . GLN A 1 88 ? -11.764 -0.684 11.779 1.00 95.50 88 GLN A O 1
ATOM 729 N N . GLU A 1 89 ? -9.647 -0.529 12.486 1.00 95.25 89 GLU A N 1
ATOM 730 C CA . GLU A 1 89 ? -9.650 -1.772 13.275 1.00 95.25 89 GLU A CA 1
ATOM 731 C C . GLU A 1 89 ? -10.756 -1.766 14.339 1.00 95.25 89 GLU A C 1
ATOM 733 O O . GLU A 1 89 ? -11.492 -2.741 14.465 1.00 95.25 89 GLU A O 1
ATOM 738 N N . PHE A 1 90 ? -10.946 -0.646 15.043 1.00 94.44 90 PHE A N 1
ATOM 739 C CA . PHE A 1 90 ? -12.070 -0.482 15.964 1.00 94.44 90 PHE A CA 1
ATOM 740 C C . PHE A 1 90 ? -13.423 -0.651 15.254 1.00 94.44 90 PHE A C 1
ATOM 742 O O . PHE A 1 90 ? -14.289 -1.370 15.750 1.00 94.44 90 PHE A O 1
ATOM 749 N N . VAL A 1 91 ? -13.610 -0.026 14.085 1.00 94.69 91 VAL A N 1
ATOM 750 C CA . VAL A 1 91 ? -14.845 -0.165 13.293 1.00 94.69 91 VAL A CA 1
ATOM 751 C C . VAL A 1 91 ? -15.093 -1.625 12.903 1.00 94.69 91 VAL A C 1
ATOM 753 O O . VAL A 1 91 ? -16.228 -2.086 13.023 1.00 94.69 91 VAL A O 1
ATOM 756 N N . GLU A 1 92 ? -14.059 -2.368 12.499 1.00 94.62 92 GLU A N 1
ATOM 757 C CA . GLU A 1 92 ? -14.201 -3.793 12.170 1.00 94.62 92 GLU A CA 1
ATOM 758 C C . GLU A 1 92 ? -14.565 -4.643 13.393 1.00 94.62 92 GLU A C 1
ATOM 760 O O . GLU A 1 92 ? -15.465 -5.476 13.307 1.00 94.62 92 GLU A O 1
ATOM 765 N N . LEU A 1 93 ? -13.976 -4.381 14.566 1.00 94.56 93 LEU A N 1
ATOM 766 C CA . LEU A 1 93 ? -14.354 -5.078 15.803 1.00 94.56 93 LEU A CA 1
ATOM 767 C C . LEU A 1 93 ? -15.830 -4.859 16.161 1.00 94.56 93 LEU A C 1
ATOM 769 O O . LEU A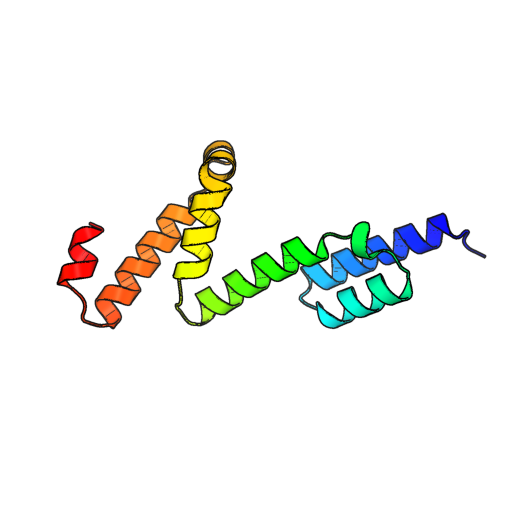 1 93 ? -16.505 -5.788 16.604 1.00 94.56 93 LEU A O 1
ATOM 773 N N . ILE A 1 94 ? -16.354 -3.649 15.949 1.00 94.25 94 ILE A N 1
ATOM 774 C CA . ILE A 1 94 ? -17.779 -3.366 16.155 1.00 94.25 94 ILE A CA 1
ATOM 775 C C . ILE A 1 94 ? -18.645 -4.106 15.126 1.00 94.25 94 ILE A C 1
ATOM 777 O O . ILE A 1 94 ? -19.665 -4.676 15.510 1.00 94.25 94 ILE A O 1
ATOM 781 N N . ARG A 1 95 ? -18.243 -4.149 13.847 1.00 94.06 95 ARG A N 1
ATOM 782 C CA . ARG A 1 95 ? -18.957 -4.900 12.793 1.00 94.06 95 ARG A CA 1
ATOM 783 C C . ARG A 1 95 ? -19.006 -6.403 13.068 1.00 94.06 95 ARG A C 1
ATOM 785 O O . ARG A 1 95 ? -19.998 -7.046 12.742 1.00 94.06 95 ARG A O 1
ATOM 792 N N . GLU A 1 96 ? -17.975 -6.945 13.710 1.00 94.50 96 GLU A N 1
ATOM 793 C CA . GLU A 1 96 ? -17.901 -8.344 14.146 1.00 94.50 96 GLU A CA 1
ATOM 794 C C . GLU A 1 96 ? -18.633 -8.617 15.479 1.00 94.50 96 GLU A C 1
ATOM 796 O O . GLU A 1 96 ? -18.558 -9.728 16.002 1.00 94.50 96 GLU A O 1
ATOM 801 N N . ASN A 1 97 ? -19.341 -7.634 16.057 1.00 92.75 97 ASN A N 1
ATOM 802 C CA . ASN A 1 97 ? -19.959 -7.698 17.393 1.00 92.75 97 ASN A CA 1
ATOM 803 C C . ASN A 1 97 ? -18.967 -7.990 18.542 1.00 92.75 97 ASN A C 1
ATOM 805 O O . ASN A 1 97 ? -19.349 -8.435 19.627 1.00 92.75 97 ASN A O 1
ATOM 809 N N . ARG A 1 98 ? -17.676 -7.693 18.353 1.00 93.00 98 ARG A N 1
ATOM 810 C CA . ARG A 1 98 ? -16.604 -7.869 19.349 1.00 93.00 98 ARG A CA 1
ATOM 811 C C . ARG A 1 98 ? -16.422 -6.609 20.197 1.00 93.00 98 ARG A C 1
ATOM 813 O O . ARG A 1 98 ? -15.322 -6.079 20.348 1.00 93.00 98 ARG A O 1
ATOM 820 N N . HIS A 1 99 ? -17.514 -6.125 20.787 1.00 87.50 99 HIS A N 1
ATOM 821 C CA . HIS A 1 99 ? -17.545 -4.851 21.519 1.00 87.50 99 HIS A CA 1
ATOM 822 C C . HIS A 1 99 ? -16.540 -4.784 22.678 1.00 87.50 99 HIS A C 1
ATOM 824 O O . HIS A 1 99 ? -15.871 -3.769 22.853 1.00 87.50 99 HIS A O 1
ATOM 830 N N . MET A 1 100 ? -16.382 -5.873 23.438 1.00 87.12 100 MET A N 1
ATOM 831 C CA . MET A 1 100 ? -15.436 -5.928 24.563 1.00 87.12 100 MET A CA 1
ATOM 832 C C . MET A 1 100 ? -13.979 -5.775 24.124 1.00 87.12 100 MET A C 1
ATOM 834 O O . MET A 1 100 ? -13.152 -5.275 24.883 1.00 87.12 100 MET A O 1
ATOM 838 N N . GLU A 1 101 ? -13.648 -6.217 22.912 1.00 85.56 101 GLU A N 1
ATOM 839 C CA . GLU A 1 101 ? -12.312 -6.046 22.352 1.00 85.56 101 GLU A CA 1
ATOM 840 C C . GLU A 1 101 ? -12.133 -4.636 21.808 1.00 85.56 101 GLU A C 1
ATOM 842 O O . GLU A 1 101 ? -11.104 -4.027 22.076 1.00 85.56 101 GLU A O 1
ATOM 847 N N . ALA A 1 102 ? -13.157 -4.082 21.152 1.00 81.25 102 ALA A N 1
ATOM 848 C CA . ALA A 1 102 ? -13.155 -2.705 20.667 1.00 81.25 102 ALA A CA 1
ATOM 849 C C . ALA A 1 102 ? -12.908 -1.692 21.802 1.00 81.25 102 ALA A C 1
ATOM 851 O O . ALA A 1 102 ? -12.089 -0.791 21.652 1.00 81.25 102 ALA A O 1
ATOM 852 N N . VAL A 1 103 ? -13.540 -1.877 22.968 1.00 81.31 103 VAL A N 1
ATOM 853 C CA . VAL A 1 103 ? -13.369 -0.990 24.136 1.00 81.31 103 VAL A CA 1
ATOM 854 C C . VAL A 1 103 ? -11.927 -0.962 24.654 1.00 81.31 103 VAL A C 1
ATOM 856 O O . VAL A 1 103 ? -11.510 0.051 25.198 1.00 81.31 103 VAL A O 1
ATOM 859 N N . LYS A 1 104 ? -11.122 -2.014 24.446 1.00 80.31 104 LYS A N 1
ATOM 860 C CA . LYS A 1 104 ? -9.698 -1.995 24.839 1.00 80.31 104 LYS A CA 1
ATOM 861 C C . LYS A 1 104 ? -8.853 -1.022 24.009 1.00 80.31 104 LYS A C 1
ATOM 863 O O . LYS A 1 104 ? -7.729 -0.727 24.404 1.00 80.31 104 LYS A O 1
ATOM 868 N N . PHE A 1 105 ? -9.360 -0.579 22.859 1.00 68.69 105 PHE A N 1
ATOM 869 C CA . PHE A 1 105 ? -8.687 0.359 21.960 1.00 68.69 105 PHE A CA 1
ATOM 870 C C . PHE A 1 105 ? -9.160 1.814 22.127 1.00 68.69 105 PHE A C 1
ATOM 872 O O . PHE A 1 105 ? -8.594 2.689 21.469 1.00 68.69 105 PHE A O 1
ATOM 879 N N . ALA A 1 106 ? -10.183 2.064 22.956 1.00 55.84 106 ALA A N 1
ATOM 880 C CA . ALA A 1 106 ? -10.712 3.394 23.277 1.00 55.84 106 ALA A CA 1
ATOM 881 C C . ALA A 1 106 ? -9.989 4.006 24.485 1.00 55.84 106 ALA A C 1
ATOM 883 O O . ALA A 1 106 ? -9.750 5.234 24.449 1.00 55.84 106 ALA A O 1
#

Foldseek 3Di:
DDDLVRVLVVLQVVLQVCLVVVVLVVSVVSCVVSVNPVVHPSVVSVLVVVCVVCVVVLNLVSVLVVCVVCVVVCVVVVHCSNVVSLVSVLVVCVVVVVPVVSVVSD

pLDDT: mean 94.27, std 7.16, range [55.84, 98.38]

InterPro domains:
  IPR006594 LIS1 homology motif [PS50896] (6-38)
  IPR006594 LIS1 homology motif [SM00667] (6-38)
  IPR006595 CTLH, C-terminal LisH motif [PS50897] (45-101)
  IPR006595 CTLH, C-terminal LisH motif [SM00668] (44-101)
  IPR024964 CTLH/CRA C-terminal to LisH motif domain [PF10607] (47-106)
  IPR045098 Fyv10 family [PTHR12170] (5-106)